Protein AF-A0ABD0NTT4-F1 (afdb_monomer_lite)

pLDDT: mean 93.41, std 5.64, range [66.44, 97.94]

InterPro domains:
  IPR011993 PH-like domain superfamily [G3DSA:2.30.29.30] (1-58)
  IPR055251 SOS1/NGEF-like, PH domain [PF22697] (11-57)

Organism: Cirrhinus mrigala (NCBI:txid683832)

Structure (mmCIF, N/CA/C/O backbone):
data_AF-A0ABD0NTT4-F1
#
_entry.id   AF-A0ABD0NTT4-F1
#
loop_
_atom_site.group_PDB
_atom_site.id
_atom_site.type_symbol
_atom_site.label_atom_id
_atom_site.label_alt_id
_atom_site.label_comp_id
_atom_site.label_asym_id
_atom_site.label_entity_id
_atom_site.label_seq_id
_atom_site.pdbx_PDB_ins_code
_atom_site.Cartn_x
_atom_site.Cartn_y
_atom_site.Cartn_z
_atom_site.occupancy
_atom_site.B_iso_or_equiv
_atom_site.auth_seq_id
_atom_site.auth_comp_id
_atom_site.auth_asym_id
_atom_site.auth_atom_id
_atom_site.pdbx_PDB_model_num
ATOM 1 N N . SER A 1 1 ? 11.298 2.496 8.975 1.00 66.44 1 SER A N 1
ATOM 2 C CA . SER A 1 1 ? 10.024 1.894 8.538 1.00 66.44 1 SER A CA 1
ATOM 3 C C . SER A 1 1 ? 10.154 1.296 7.155 1.00 66.44 1 SER A C 1
ATOM 5 O O . SER A 1 1 ? 10.809 1.902 6.316 1.00 66.44 1 SER A O 1
ATOM 7 N N . LEU A 1 2 ? 9.519 0.142 6.920 1.00 89.00 2 LEU A N 1
ATOM 8 C CA . LEU A 1 2 ? 9.463 -0.533 5.614 1.00 89.00 2 LEU A CA 1
ATOM 9 C C . LEU A 1 2 ? 8.736 0.298 4.543 1.00 89.00 2 LEU A C 1
ATOM 11 O O . LEU A 1 2 ? 9.120 0.252 3.378 1.00 89.00 2 LEU A O 1
ATOM 15 N N . LEU A 1 3 ? 7.731 1.094 4.930 1.00 95.44 3 LEU A N 1
ATOM 16 C CA . LEU A 1 3 ? 7.022 2.021 4.046 1.00 95.44 3 LEU A CA 1
ATOM 17 C C . LEU A 1 3 ? 7.626 3.433 4.116 1.00 95.44 3 LEU A C 1
ATOM 19 O O . LEU A 1 3 ? 7.720 4.031 5.187 1.00 95.44 3 LEU A O 1
ATOM 23 N N . ILE A 1 4 ? 8.009 3.974 2.961 1.00 96.38 4 ILE A N 1
ATOM 24 C CA . ILE A 1 4 ? 8.628 5.293 2.784 1.00 96.38 4 ILE A CA 1
ATOM 25 C C . ILE A 1 4 ? 7.630 6.246 2.109 1.00 96.38 4 ILE A C 1
ATOM 27 O O . ILE A 1 4 ? 6.880 5.837 1.219 1.00 96.38 4 ILE A O 1
ATOM 31 N N . ASN A 1 5 ? 7.678 7.533 2.476 1.00 95.50 5 ASN A N 1
ATOM 32 C CA . ASN A 1 5 ? 6.850 8.635 1.950 1.00 95.50 5 ASN A CA 1
ATOM 33 C C . ASN A 1 5 ? 5.350 8.555 2.269 1.00 95.50 5 ASN A C 1
ATOM 35 O O . ASN A 1 5 ? 4.566 9.322 1.710 1.00 95.50 5 ASN A O 1
ATOM 39 N N . TRP A 1 6 ? 4.948 7.674 3.181 1.00 96.50 6 TRP A N 1
ATOM 40 C CA . TRP A 1 6 ? 3.620 7.732 3.772 1.00 96.50 6 TRP A CA 1
ATOM 41 C C . TRP A 1 6 ? 3.554 8.872 4.792 1.00 96.50 6 TRP A C 1
ATOM 43 O O . TRP A 1 6 ? 4.436 8.999 5.638 1.00 96.50 6 TRP A O 1
ATOM 53 N N . LYS A 1 7 ? 2.528 9.718 4.679 1.00 94.81 7 LYS A N 1
ATOM 54 C CA . LYS A 1 7 ? 2.261 10.842 5.594 1.00 94.81 7 LYS A CA 1
ATOM 55 C C . LYS A 1 7 ? 0.861 10.777 6.216 1.00 94.81 7 LYS A C 1
ATOM 57 O O . LYS A 1 7 ? 0.430 11.747 6.829 1.00 94.81 7 LYS A O 1
ATOM 62 N N . GLY A 1 8 ? 0.133 9.684 5.987 1.00 93.12 8 GLY A N 1
ATOM 63 C CA . GLY A 1 8 ? -1.190 9.482 6.569 1.00 93.12 8 GLY A CA 1
ATOM 64 C C . GLY A 1 8 ? -1.120 8.886 7.980 1.00 93.12 8 GLY A C 1
ATOM 65 O O . GLY A 1 8 ? -0.023 8.696 8.514 1.00 93.12 8 GLY A O 1
ATOM 66 N N . PRO A 1 9 ? -2.285 8.579 8.572 1.00 94.94 9 PRO A N 1
ATOM 67 C CA . PRO A 1 9 ? -2.398 7.874 9.847 1.00 94.94 9 PRO A CA 1
ATOM 68 C C . PRO A 1 9 ? -1.679 6.520 9.856 1.00 94.94 9 PRO A C 1
ATOM 70 O O . PRO A 1 9 ? -1.276 6.008 8.810 1.00 94.94 9 PRO A O 1
ATOM 73 N N . ASP A 1 10 ? -1.554 5.908 11.034 1.00 94.88 10 ASP A N 1
ATOM 74 C CA . ASP A 1 10 ? -1.053 4.536 11.141 1.00 94.88 10 ASP A CA 1
ATOM 75 C C . ASP A 1 10 ? -1.891 3.581 10.269 1.00 94.88 10 ASP A C 1
ATOM 77 O O . ASP A 1 10 ? -3.116 3.694 10.213 1.00 94.88 10 ASP A O 1
ATOM 81 N N . LEU A 1 11 ? -1.241 2.654 9.561 1.00 95.19 11 LEU A N 1
ATOM 82 C CA . LEU A 1 11 ? -1.923 1.774 8.606 1.00 95.19 11 LEU A CA 1
ATOM 83 C C . LEU A 1 11 ? -2.975 0.881 9.277 1.00 95.19 11 LEU A C 1
ATOM 85 O O . LEU A 1 11 ? -3.994 0.579 8.663 1.00 95.19 11 LEU A O 1
ATOM 89 N N . THR A 1 12 ? -2.776 0.528 10.550 1.00 94.44 12 THR A N 1
ATOM 90 C CA . THR A 1 12 ? -3.743 -0.253 11.336 1.00 94.44 12 THR A CA 1
ATOM 91 C C . THR A 1 12 ? -5.070 0.485 11.531 1.00 94.44 12 THR A C 1
ATOM 93 O O . THR A 1 12 ? -6.111 -0.139 11.723 1.00 94.44 12 THR A O 1
ATOM 96 N N . THR A 1 13 ? -5.086 1.817 11.384 1.00 96.69 13 THR A N 1
ATOM 97 C CA . THR A 1 13 ? -6.328 2.605 11.420 1.00 96.69 13 THR A CA 1
ATOM 98 C C . THR A 1 13 ? -7.230 2.369 10.213 1.00 96.69 13 THR A C 1
ATOM 100 O O . THR A 1 13 ? -8.373 2.820 10.252 1.00 96.69 13 THR A O 1
ATOM 103 N N . TYR A 1 14 ? -6.767 1.666 9.171 1.00 96.75 14 TYR A N 1
ATOM 104 C CA . TYR A 1 14 ? -7.556 1.276 7.997 1.00 96.75 14 TYR A CA 1
ATOM 105 C C . TYR A 1 14 ? -8.109 -0.156 8.082 1.00 96.75 14 TYR A C 1
ATOM 107 O O . TYR A 1 14 ? -8.858 -0.557 7.191 1.00 96.75 14 TYR A O 1
ATOM 115 N N . GLY A 1 15 ? -7.822 -0.887 9.164 1.00 96.81 15 GLY A N 1
ATOM 116 C CA . GLY A 1 15 ? -8.275 -2.263 9.387 1.00 96.81 15 GLY A CA 1
ATOM 117 C C . GLY A 1 15 ? -7.139 -3.283 9.380 1.00 96.81 15 GLY A C 1
ATOM 118 O O . GLY A 1 15 ? -5.962 -2.917 9.425 1.00 96.81 15 GLY A O 1
ATOM 119 N N . GLU A 1 16 ? -7.499 -4.562 9.335 1.00 97.56 16 GLU A N 1
ATOM 120 C CA . GLU A 1 16 ? -6.544 -5.663 9.224 1.00 97.56 16 GLU A CA 1
ATOM 121 C C . GLU A 1 16 ? -5.980 -5.765 7.805 1.00 97.56 16 GLU A C 1
ATOM 123 O O . GLU A 1 16 ? -6.633 -5.404 6.826 1.00 97.56 16 GLU A O 1
ATOM 128 N N . LEU A 1 17 ? -4.740 -6.248 7.687 1.00 97.00 17 LEU A N 1
ATOM 129 C CA . LEU A 1 17 ? -4.144 -6.571 6.394 1.00 97.00 17 LEU A CA 1
ATOM 130 C C . LEU A 1 17 ? -4.730 -7.898 5.903 1.00 97.00 17 LEU A C 1
ATOM 132 O O . LEU A 1 17 ? -4.404 -8.959 6.427 1.00 97.00 17 LEU A O 1
ATOM 136 N N . VAL A 1 18 ? -5.556 -7.828 4.867 1.00 97.25 18 VAL A N 1
ATOM 137 C CA . VAL A 1 18 ? -6.255 -8.983 4.293 1.00 97.25 18 VAL A CA 1
ATOM 138 C C . VAL A 1 18 ? -5.421 -9.653 3.202 1.00 97.25 18 VAL A C 1
ATOM 140 O O . VAL A 1 18 ? -5.460 -10.872 3.044 1.00 97.25 18 VAL A O 1
ATOM 143 N N . LEU A 1 19 ? -4.670 -8.869 2.420 1.00 97.12 19 LEU A N 1
ATOM 144 C CA . LEU A 1 19 ? -3.888 -9.398 1.302 1.00 97.12 19 LEU A CA 1
ATOM 145 C C . LEU A 1 19 ? -2.633 -8.571 1.020 1.00 97.12 19 LEU A C 1
ATOM 147 O O . LEU A 1 19 ? -2.671 -7.342 0.980 1.00 97.12 19 LEU A O 1
ATOM 151 N N . GLU A 1 20 ? -1.544 -9.272 0.710 1.00 96.62 20 GLU A N 1
ATOM 152 C CA . GLU A 1 20 ? -0.323 -8.714 0.132 1.00 96.62 20 GLU A CA 1
ATOM 153 C C . GLU A 1 20 ? -0.016 -9.414 -1.197 1.00 96.62 20 GLU A C 1
ATOM 155 O O . GLU A 1 20 ? -0.037 -10.641 -1.291 1.00 96.62 20 GLU A O 1
ATOM 160 N N . GLY A 1 21 ? 0.282 -8.639 -2.242 1.00 95.31 21 GLY A N 1
ATOM 161 C CA . GLY A 1 21 ? 0.636 -9.204 -3.541 1.00 95.31 21 GLY A CA 1
ATOM 162 C C . GLY A 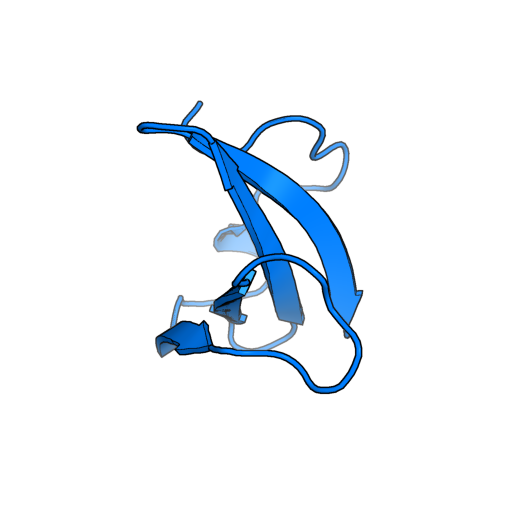1 21 ? 1.440 -8.254 -4.415 1.00 95.31 21 GLY A C 1
ATOM 163 O O . GLY A 1 21 ? 1.264 -7.037 -4.371 1.00 95.31 21 GLY A O 1
ATOM 164 N N . THR A 1 22 ? 2.330 -8.809 -5.238 1.00 95.00 22 THR A N 1
ATOM 165 C CA . THR A 1 22 ? 3.104 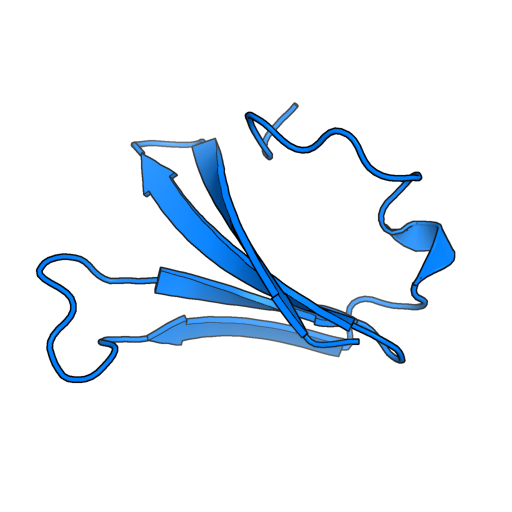-8.040 -6.219 1.00 95.00 22 THR A CA 1
ATOM 166 C C . THR A 1 22 ? 2.557 -8.277 -7.619 1.00 95.00 22 THR A C 1
ATOM 168 O O . THR A 1 22 ? 2.449 -9.412 -8.072 1.00 95.00 22 THR A O 1
ATOM 171 N N . PHE A 1 23 ? 2.220 -7.191 -8.312 1.00 92.75 23 PHE A N 1
ATOM 172 C CA . PHE A 1 23 ? 1.538 -7.219 -9.598 1.00 92.75 23 PHE A CA 1
ATOM 173 C C . PHE A 1 23 ? 2.302 -6.415 -10.649 1.00 92.75 23 PHE A C 1
ATOM 175 O O . PHE A 1 23 ? 2.807 -5.311 -10.396 1.00 92.75 23 PHE A O 1
ATOM 182 N N . ARG A 1 24 ? 2.303 -6.926 -11.882 1.00 89.69 24 ARG A N 1
ATOM 183 C CA . ARG A 1 24 ? 2.616 -6.123 -13.066 1.00 89.69 24 ARG A CA 1
ATOM 184 C C . ARG A 1 24 ? 1.393 -5.293 -13.424 1.00 89.69 24 ARG A C 1
ATOM 186 O O . ARG A 1 24 ? 0.429 -5.794 -13.990 1.00 89.69 24 ARG A O 1
ATOM 193 N N . VAL A 1 25 ? 1.435 -4.012 -13.079 1.00 84.00 25 VAL A N 1
ATOM 194 C CA . VAL A 1 25 ? 0.355 -3.079 -13.410 1.00 84.00 25 VAL A CA 1
ATOM 195 C C . VAL A 1 25 ? 0.480 -2.664 -14.873 1.00 84.00 25 VAL A C 1
ATOM 197 O O . VAL A 1 25 ? 1.547 -2.234 -15.315 1.00 84.00 25 VAL A O 1
ATOM 200 N N . HIS A 1 26 ? -0.617 -2.771 -15.624 1.00 83.69 26 HIS A N 1
ATOM 201 C CA . HIS A 1 26 ? -0.677 -2.358 -17.024 1.00 83.69 26 HIS A CA 1
ATOM 202 C C . HIS A 1 26 ? -0.173 -0.908 -17.180 1.00 83.69 26 HIS A C 1
ATOM 204 O O . HIS A 1 26 ? -0.592 -0.017 -16.443 1.00 83.69 26 HIS A O 1
ATOM 210 N N . ARG A 1 27 ? 0.755 -0.675 -18.122 1.00 81.62 27 ARG A N 1
ATOM 211 C CA . ARG A 1 27 ? 1.453 0.610 -18.382 1.00 81.62 27 ARG A CA 1
ATOM 212 C C . ARG A 1 27 ? 2.428 1.094 -17.296 1.00 81.62 27 ARG A C 1
ATOM 214 O O . ARG A 1 27 ? 3.076 2.124 -17.485 1.00 81.62 27 ARG A O 1
ATOM 221 N N . ALA A 1 28 ? 2.605 0.376 -16.188 1.00 83.06 28 ALA A N 1
ATOM 222 C CA . ALA A 1 28 ? 3.639 0.709 -15.214 1.00 83.06 28 ALA A CA 1
ATOM 223 C C . ALA A 1 28 ? 4.985 0.087 -15.614 1.00 83.06 28 ALA A C 1
ATOM 225 O O . ALA A 1 28 ? 5.099 -1.120 -15.786 1.00 83.06 28 ALA A O 1
ATOM 226 N N . LYS A 1 29 ? 6.049 0.902 -15.666 1.00 80.69 29 LYS A N 1
ATOM 227 C CA . LYS A 1 29 ? 7.418 0.418 -15.958 1.00 80.69 29 LYS A CA 1
ATOM 228 C C . LYS A 1 29 ? 7.979 -0.565 -14.923 1.00 80.69 29 LYS A C 1
ATOM 230 O O . LYS A 1 29 ? 8.970 -1.223 -15.188 1.00 80.69 29 LYS A O 1
ATOM 235 N N . ASN A 1 30 ? 7.426 -0.578 -13.712 1.00 85.75 30 ASN A N 1
ATOM 236 C CA . ASN A 1 30 ? 7.903 -1.424 -12.619 1.00 85.75 30 ASN A CA 1
ATOM 237 C C . ASN A 1 30 ? 6.701 -2.087 -11.961 1.00 85.75 30 ASN A C 1
ATOM 239 O O . ASN A 1 30 ? 5.638 -1.459 -11.894 1.00 85.75 30 ASN A O 1
ATOM 243 N N . GLU A 1 31 ? 6.920 -3.263 -11.387 1.00 91.31 31 GLU A N 1
ATOM 244 C CA . GLU A 1 31 ? 5.951 -3.947 -10.536 1.00 91.31 31 GLU A CA 1
ATOM 245 C C . GLU A 1 31 ? 5.522 -3.076 -9.345 1.00 91.31 31 GLU A C 1
ATOM 247 O O . GLU A 1 31 ? 6.182 -2.094 -8.956 1.00 91.31 31 GLU A O 1
ATOM 252 N N . ARG A 1 32 ? 4.341 -3.386 -8.821 1.00 94.44 32 ARG A N 1
ATOM 253 C CA . ARG A 1 32 ? 3.752 -2.725 -7.661 1.00 94.44 32 ARG A CA 1
ATOM 254 C C . ARG A 1 32 ? 3.397 -3.775 -6.635 1.00 94.44 32 ARG A C 1
ATOM 256 O O . ARG A 1 32 ? 2.789 -4.777 -6.992 1.00 94.44 32 ARG A O 1
ATOM 263 N N . THR A 1 33 ? 3.741 -3.511 -5.385 1.00 96.25 33 THR A N 1
ATOM 264 C CA . THR A 1 33 ? 3.251 -4.311 -4.267 1.00 96.25 33 THR A CA 1
ATOM 265 C C . THR A 1 33 ? 2.029 -3.605 -3.703 1.00 96.25 33 THR A C 1
ATOM 267 O O . THR A 1 33 ? 2.079 -2.405 -3.400 1.00 96.25 33 THR A O 1
ATOM 270 N N . LEU A 1 34 ? 0.925 -4.339 -3.671 1.00 96.50 34 LEU A N 1
ATOM 271 C CA . LEU A 1 34 ? -0.375 -3.920 -3.184 1.00 96.50 34 LEU A CA 1
ATOM 272 C C . LEU A 1 34 ? -0.598 -4.524 -1.800 1.00 96.50 34 LEU A C 1
ATOM 274 O O . LEU A 1 34 ? -0.348 -5.715 -1.613 1.00 96.50 34 LEU A O 1
ATOM 278 N N . PHE A 1 35 ? -1.091 -3.706 -0.876 1.00 97.06 35 PHE A N 1
ATOM 279 C CA . PHE A 1 35 ? -1.513 -4.132 0.456 1.00 97.06 35 PHE A CA 1
ATOM 280 C C . PHE A 1 35 ? -2.980 -3.764 0.622 1.00 97.06 35 PHE A C 1
ATOM 282 O O . PHE A 1 35 ? -3.326 -2.581 0.587 1.00 97.06 35 PHE A O 1
ATOM 289 N N . LEU A 1 36 ? -3.838 -4.769 0.738 1.00 97.94 36 LEU A N 1
ATOM 290 C CA . LEU A 1 36 ? -5.265 -4.588 0.949 1.00 97.94 36 LEU A CA 1
ATOM 291 C C . LEU A 1 36 ? -5.558 -4.656 2.443 1.00 97.94 36 LEU A C 1
ATOM 293 O O . LEU A 1 36 ? -5.407 -5.710 3.054 1.00 97.94 36 LEU A O 1
ATOM 297 N N . PHE A 1 37 ? -6.001 -3.534 2.988 1.00 97.88 37 PHE A N 1
ATOM 298 C CA . PHE A 1 37 ? -6.625 -3.428 4.297 1.00 97.88 37 PHE A CA 1
ATOM 299 C C . PHE A 1 37 ? -8.147 -3.422 4.142 1.00 97.88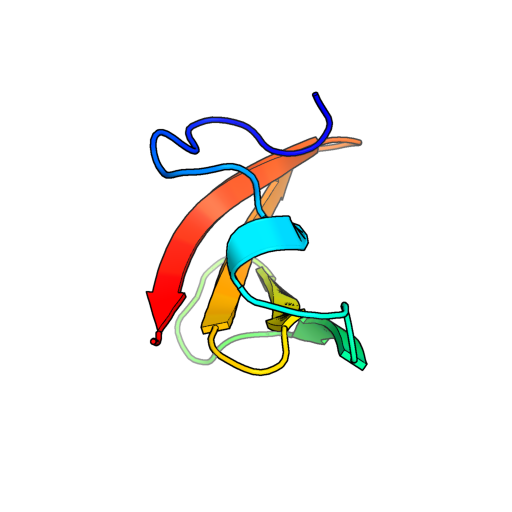 37 PHE A C 1
ATOM 301 O O . PHE A 1 37 ? -8.639 -3.111 3.054 1.00 97.88 37 PHE A O 1
ATOM 308 N N . ASP A 1 38 ? -8.889 -3.668 5.223 1.00 97.25 38 ASP A N 1
ATOM 309 C CA . ASP A 1 38 ? -10.364 -3.680 5.207 1.00 97.25 38 ASP A CA 1
ATOM 310 C C . ASP A 1 38 ? -10.986 -2.463 4.502 1.00 97.25 38 ASP A C 1
ATOM 312 O O . ASP A 1 38 ? -11.992 -2.584 3.806 1.00 97.25 38 ASP A O 1
ATOM 316 N N . ARG A 1 39 ? -10.390 -1.277 4.686 1.00 97.12 39 ARG A N 1
ATOM 317 C CA . ARG A 1 39 ? -10.911 0.000 4.166 1.00 97.12 39 ARG A CA 1
ATOM 318 C C . ARG A 1 39 ? -9.963 0.730 3.221 1.00 97.12 39 ARG A C 1
ATOM 320 O O . ARG A 1 39 ? -10.210 1.886 2.893 1.00 97.12 39 ARG A O 1
ATOM 327 N N . ME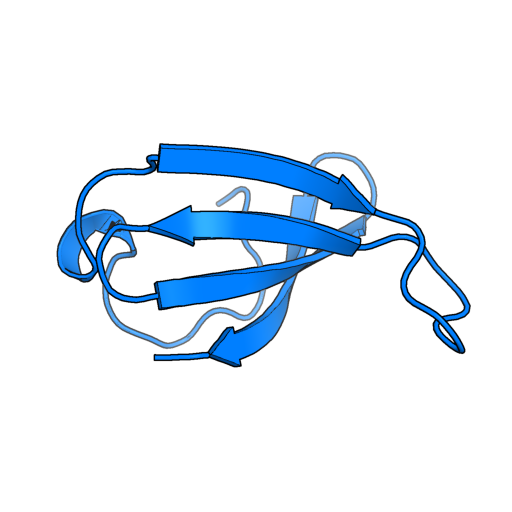T A 1 40 ? -8.845 0.120 2.826 1.00 97.62 40 MET A N 1
ATOM 328 C CA . MET A 1 40 ? -7.869 0.795 1.969 1.00 97.62 40 MET A CA 1
ATOM 329 C C . MET A 1 40 ? -7.029 -0.189 1.160 1.00 97.62 40 MET A C 1
ATOM 331 O O . MET A 1 40 ? -6.402 -1.087 1.710 1.00 97.62 40 MET A O 1
ATOM 335 N N . LEU A 1 41 ? -6.891 0.064 -0.140 1.00 97.62 41 LEU A N 1
ATOM 336 C CA . LEU A 1 41 ? -5.864 -0.556 -0.972 1.00 97.62 41 LEU A CA 1
ATOM 337 C C . LEU A 1 41 ? -4.658 0.380 -1.098 1.00 97.62 41 LEU A C 1
ATOM 339 O O . LEU A 1 41 ? -4.717 1.411 -1.772 1.00 97.62 41 LEU A O 1
ATOM 343 N N . LEU A 1 42 ? -3.539 0.008 -0.484 1.00 97.44 42 LEU A N 1
ATOM 344 C CA . LEU A 1 42 ? -2.279 0.737 -0.566 1.00 97.44 42 LEU A CA 1
ATOM 345 C C . LEU A 1 42 ? -1.458 0.266 -1.769 1.00 97.44 42 LEU A C 1
ATOM 347 O O . LEU A 1 42 ? -1.146 -0.917 -1.904 1.00 97.44 42 LEU A O 1
ATOM 351 N N . ILE A 1 43 ? -1.035 1.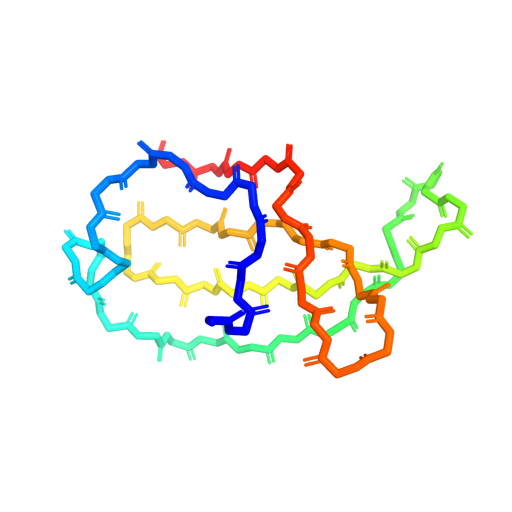207 -2.614 1.00 96.25 43 ILE A N 1
ATOM 352 C CA . ILE A 1 43 ? -0.241 0.936 -3.814 1.00 96.25 43 ILE A CA 1
ATOM 353 C C . ILE A 1 43 ? 1.180 1.459 -3.621 1.00 96.25 43 ILE A C 1
ATOM 355 O O . ILE A 1 43 ? 1.409 2.660 -3.440 1.00 96.25 43 ILE A O 1
ATOM 359 N N . THR A 1 44 ? 2.163 0.563 -3.727 1.00 96.31 44 THR A N 1
ATOM 360 C CA . THR A 1 44 ? 3.577 0.887 -3.494 1.00 96.31 44 THR A CA 1
ATOM 361 C C . THR A 1 44 ? 4.471 0.481 -4.662 1.00 96.31 44 THR A C 1
ATOM 363 O O . THR A 1 44 ? 4.112 -0.345 -5.500 1.00 96.31 44 THR A O 1
ATOM 366 N N . LYS A 1 45 ? 5.671 1.062 -4.732 1.00 94.56 45 LYS A N 1
ATOM 367 C CA . LYS A 1 45 ? 6.769 0.593 -5.586 1.00 94.56 45 LYS A CA 1
ATOM 368 C C . LYS A 1 45 ? 7.861 -0.006 -4.701 1.00 94.56 45 LYS A C 1
ATOM 370 O O . LYS A 1 45 ? 8.369 0.696 -3.830 1.00 94.56 45 LYS A O 1
ATOM 375 N N . ARG A 1 46 ? 8.289 -1.238 -4.983 1.00 90.94 46 ARG A N 1
ATOM 376 C CA . ARG A 1 46 ? 9.419 -1.873 -4.291 1.00 90.94 46 ARG A CA 1
ATOM 377 C C . ARG A 1 46 ? 10.753 -1.198 -4.648 1.00 90.94 46 ARG A C 1
ATOM 379 O O . ARG A 1 46 ? 10.995 -0.856 -5.810 1.00 90.94 46 ARG A O 1
ATOM 386 N N . ARG A 1 47 ? 11.606 -0.977 -3.646 1.00 90.31 47 ARG A N 1
ATOM 387 C CA . ARG A 1 47 ? 12.970 -0.432 -3.759 1.00 90.31 47 ARG A CA 1
ATOM 388 C C . ARG A 1 47 ? 13.875 -1.148 -2.748 1.00 90.31 47 ARG A C 1
ATOM 390 O O . ARG A 1 47 ? 14.033 -0.685 -1.622 1.00 90.31 47 ARG A O 1
ATOM 397 N N . GLY A 1 48 ? 14.455 -2.275 -3.163 1.00 89.44 48 GLY A N 1
ATOM 398 C CA . GLY A 1 48 ? 15.175 -3.179 -2.258 1.00 89.44 48 GLY A CA 1
ATOM 399 C C . GLY A 1 48 ? 14.230 -3.745 -1.197 1.00 89.44 48 GLY A C 1
ATOM 400 O O . GLY A 1 48 ? 13.124 -4.176 -1.531 1.00 89.44 48 GLY A O 1
ATOM 401 N N . GLU A 1 49 ? 14.636 -3.634 0.065 1.00 91.62 49 GLU A N 1
ATOM 402 C CA . GLU A 1 49 ? 13.857 -4.051 1.242 1.00 91.62 49 GLU A CA 1
ATOM 403 C C . GLU A 1 49 ? 12.785 -3.039 1.673 1.00 91.62 49 GLU A C 1
ATOM 405 O O . GLU A 1 49 ? 12.173 -3.189 2.721 1.00 91.62 49 GLU A O 1
ATOM 410 N N . HIS A 1 50 ? 12.562 -1.978 0.893 1.00 94.44 50 HIS A N 1
ATOM 411 C CA . HIS A 1 50 ? 11.591 -0.940 1.228 1.00 94.44 50 HIS A CA 1
ATOM 412 C C . HIS A 1 50 ? 10.471 -0.843 0.194 1.00 94.44 50 HIS A C 1
ATOM 414 O O . HIS A 1 50 ? 10.661 -1.062 -1.008 1.00 94.44 50 HIS A O 1
ATOM 420 N N . TYR A 1 51 ? 9.315 -0.392 0.664 1.00 95.69 51 TYR A N 1
ATOM 421 C CA . TYR A 1 51 ? 8.166 -0.013 -0.139 1.00 95.69 51 TYR A CA 1
ATOM 422 C C . TYR A 1 51 ? 8.057 1.506 -0.189 1.00 95.69 51 TYR A C 1
ATOM 424 O O . TYR A 1 51 ? 8.039 2.186 0.829 1.00 95.69 51 TYR A O 1
ATOM 432 N N . VAL A 1 52 ? 7.978 2.069 -1.389 1.00 96.25 52 VAL A N 1
ATOM 433 C CA . VAL A 1 52 ? 7.756 3.504 -1.583 1.00 96.25 52 VAL A CA 1
ATOM 434 C C . VAL A 1 52 ? 6.281 3.727 -1.878 1.00 96.25 52 VAL A C 1
ATOM 436 O O . VAL A 1 52 ? 5.784 3.215 -2.884 1.00 96.25 52 VAL A O 1
ATOM 439 N N . TYR A 1 53 ? 5.603 4.520 -1.049 1.00 96.56 53 TYR A N 1
ATOM 440 C CA . TYR A 1 53 ? 4.221 4.935 -1.282 1.00 96.56 53 TYR A CA 1
ATOM 441 C C . TYR A 1 53 ? 4.055 5.568 -2.673 1.00 96.56 53 TYR A C 1
ATOM 443 O O . TYR A 1 53 ? 4.894 6.362 -3.121 1.00 96.56 53 TYR A O 1
ATOM 451 N N . LYS A 1 54 ? 2.980 5.196 -3.377 1.00 95.31 54 LYS A N 1
ATOM 452 C CA . LYS A 1 54 ? 2.596 5.802 -4.659 1.00 95.31 54 LYS A CA 1
ATOM 453 C C . LYS A 1 54 ? 1.215 6.424 -4.603 1.00 95.31 54 LYS A C 1
ATOM 455 O O . LYS A 1 54 ? 1.084 7.589 -4.957 1.00 95.31 54 LYS A O 1
ATOM 460 N N . THR A 1 55 ? 0.220 5.651 -4.196 1.00 95.81 55 THR A N 1
ATOM 461 C CA . THR A 1 55 ? -1.160 6.109 -4.033 1.00 95.81 55 THR A CA 1
ATOM 462 C C . THR A 1 55 ? -1.914 5.123 -3.147 1.00 95.81 55 THR A C 1
AT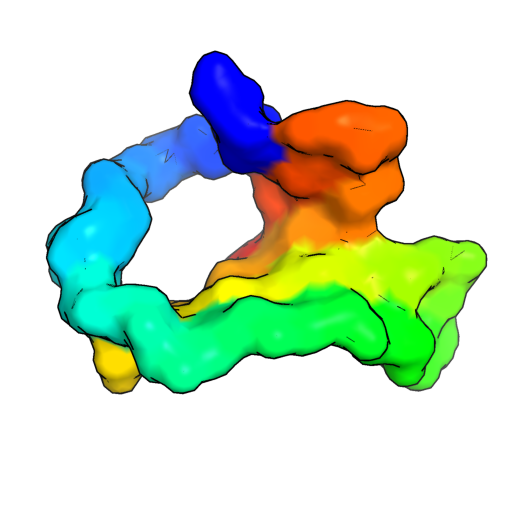OM 464 O O . THR A 1 55 ? -1.401 4.043 -2.847 1.00 95.81 55 THR A O 1
ATOM 467 N N . HIS A 1 56 ? -3.125 5.478 -2.746 1.00 96.94 56 HIS A N 1
ATOM 468 C CA . HIS A 1 56 ? -4.082 4.559 -2.143 1.00 96.94 56 HIS A CA 1
ATOM 469 C C . HIS A 1 56 ? -5.465 4.738 -2.778 1.00 96.94 56 HIS A C 1
ATOM 471 O O . HIS A 1 56 ? -5.698 5.722 -3.485 1.00 96.94 56 HIS A O 1
ATOM 477 N N . ILE A 1 57 ? -6.340 3.761 -2.554 1.00 96.19 57 ILE A N 1
ATOM 478 C CA . ILE A 1 57 ? -7.779 3.814 -2.830 1.00 96.19 57 ILE A CA 1
ATOM 479 C C . ILE A 1 57 ? -8.475 3.512 -1.501 1.00 96.19 57 ILE A C 1
ATOM 481 O O . ILE A 1 57 ? -8.105 2.532 -0.854 1.00 96.19 57 ILE A O 1
ATOM 485 N N . SER A 1 58 ? -9.427 4.350 -1.095 1.00 88.62 58 SER A N 1
ATOM 486 C CA . SER A 1 58 ? -10.205 4.248 0.150 1.00 88.62 58 SER A CA 1
ATOM 487 C C . SER A 1 58 ? -11.677 4.491 -0.127 1.00 88.62 58 SER A C 1
ATOM 489 O O . SER A 1 58 ? -11.925 5.449 -0.898 1.00 88.62 58 SER A O 1
#

Foldseek 3Di:
DQEPPDPDDDPCVQADFPDWDWDDDPPDPAIWIWTDHPRKIWTFGDDPSHTYGDDMDD

Secondary structure (DSSP, 8-state):
--EES--SS-GGGG--EEEEEEE--TT-SS-EEEEEETTEEEEEEEETTEEEEEEEE-

Sequence (58 aa):
SLLINWKGPDLTTYGELVLEGTFRVHRAKNERTLFLFDRMLLITKRRGEHYVYKTHIS

Radius of gyration: 11.02 Å; chains: 1; bounding box: 26×20×30 Å